Protein AF-A0A1W9WFQ6-F1 (afdb_monomer)

Nearest PDB structures (foldseek):
  8phn-assembly1_A  TM=7.854E-01  e=5.069E-02  Thermochaetoides thermophila
  3t6k-assembly2_B  TM=8.576E-01  e=1.932E-01  Chloroflexus aurantiacus J-10-fl
  3m6m-assembly1_F  TM=9.317E-01  e=4.928E-01  Xanthomonas campestris pv. campestris
  6ww6-assembly1_A  TM=4.426E-01  e=5.069E-02  Enterococcus faecalis
  8vc9-assembly1_B  TM=4.067E-01  e=3.430E+00  Leptospira interrogans serovar Copenhageni

pLDDT: mean 74.43, std 17.85, range [33.81, 94.25]

Mean predicted aligned error: 15.51 Å

Solvent-accessible surface area (backbone atoms only — not comparable to full-atom values): 7949 Å² total; per-residue (Å²): 137,91,85,75,88,39,73,41,77,40,84,60,86,56,72,74,49,61,58,48,37,54,75,69,71,34,78,45,79,44,55,57,80,76,51,64,71,60,52,52,52,50,48,30,70,75,68,70,56,82,87,84,77,82,59,72,74,62,55,63,65,58,54,77,74,56,75,72,88,69,79,65,42,80,73,60,68,72,60,50,52,52,45,50,52,30,54,75,72,64,36,60,70,57,38,53,52,54,34,50,52,42,37,74,72,38,73,62,26,33,58,51,41,58,76,54,77,74,79,69,82,73,66,82,79,114

Sequence (126 aa):
MKDVVIFAVSASVFDMDQEKSRVAGCDAFLPKPIELKQLLYLLETHLKLDWIYEDKESIEKLDDEVPSPTEIVPPPQEELEVLFELATLGRMRQVREKASELEEMDEKYIPFATKRRFENWQEALR

Structure (mmCIF, N/CA/C/O backbone):
data_AF-A0A1W9WFQ6-F1
#
_entry.id   AF-A0A1W9WFQ6-F1
#
loop_
_atom_site.group_PDB
_atom_site.id
_atom_site.type_symbol
_atom_site.label_atom_id
_atom_site.label_alt_id
_atom_site.label_comp_id
_atom_site.label_asym_id
_atom_site.label_entity_id
_atom_site.label_seq_id
_atom_site.pdbx_PDB_ins_code
_atom_site.Cartn_x
_atom_site.Cartn_y
_atom_site.Cartn_z
_atom_site.occupancy
_atom_site.B_iso_or_equiv
_atom_site.auth_seq_id
_atom_site.auth_comp_id
_atom_site.auth_asym_id
_atom_site.auth_atom_id
_atom_site.pdbx_PDB_model_num
ATOM 1 N N . MET A 1 1 ? 17.935 -16.118 -16.222 1.00 54.16 1 MET A N 1
ATOM 2 C CA . MET A 1 1 ? 17.014 -14.972 -16.083 1.00 54.16 1 MET A CA 1
ATOM 3 C C . MET A 1 1 ? 16.643 -14.468 -17.474 1.00 54.16 1 MET A C 1
ATOM 5 O O . MET A 1 1 ? 17.195 -13.468 -17.893 1.00 54.16 1 MET A O 1
ATOM 9 N N . LYS A 1 2 ? 15.821 -15.191 -18.247 1.00 59.56 2 LYS A N 1
ATOM 10 C CA . LYS A 1 2 ? 15.402 -14.730 -19.589 1.00 59.56 2 LYS A CA 1
ATOM 11 C C . LYS A 1 2 ? 13.941 -14.266 -19.655 1.00 59.56 2 LYS A C 1
ATOM 13 O O . LYS A 1 2 ? 13.561 -13.714 -20.673 1.00 59.56 2 LYS A O 1
ATOM 18 N N . ASP A 1 3 ? 13.189 -14.399 -18.559 1.00 75.38 3 ASP A N 1
ATOM 19 C CA . ASP A 1 3 ? 11.733 -14.182 -18.549 1.00 75.38 3 ASP A CA 1
ATOM 20 C C . ASP A 1 3 ? 11.246 -13.327 -17.360 1.00 75.38 3 ASP A C 1
ATOM 22 O O . ASP A 1 3 ? 10.064 -13.334 -17.032 1.00 75.38 3 ASP A O 1
ATOM 26 N N . VAL A 1 4 ? 12.149 -12.622 -16.665 1.00 84.38 4 VAL A N 1
ATOM 27 C CA . VAL A 1 4 ? 11.784 -11.728 -15.551 1.00 84.38 4 VAL A CA 1
ATOM 28 C C . VAL A 1 4 ? 11.979 -10.294 -16.007 1.00 84.38 4 VAL A C 1
ATOM 30 O O . VAL A 1 4 ? 13.104 -9.914 -16.313 1.00 84.38 4 VAL A O 1
ATOM 33 N N . VAL A 1 5 ? 10.891 -9.525 -16.016 1.00 87.62 5 VAL A N 1
ATOM 34 C CA . VAL A 1 5 ? 10.908 -8.090 -16.307 1.00 87.62 5 VAL A CA 1
ATOM 35 C C . VAL A 1 5 ? 11.459 -7.331 -15.097 1.00 87.62 5 VAL A C 1
ATOM 37 O O . VAL A 1 5 ? 10.971 -7.506 -13.978 1.00 87.62 5 VAL A O 1
ATOM 40 N N . ILE A 1 6 ? 12.468 -6.487 -15.306 1.00 86.75 6 ILE A N 1
ATOM 41 C CA . ILE A 1 6 ? 13.161 -5.727 -14.261 1.00 86.75 6 ILE A CA 1
ATOM 42 C C . ILE A 1 6 ? 12.979 -4.226 -14.501 1.00 86.75 6 ILE A C 1
ATOM 44 O O . ILE A 1 6 ? 13.445 -3.680 -15.501 1.00 86.75 6 ILE A O 1
ATOM 48 N N . PHE A 1 7 ? 12.360 -3.535 -13.540 1.00 87.88 7 PHE A N 1
ATOM 49 C CA . PHE A 1 7 ? 12.231 -2.074 -13.540 1.00 87.88 7 PHE A CA 1
ATOM 50 C C . PHE A 1 7 ? 13.177 -1.441 -12.516 1.00 87.88 7 PHE A C 1
ATOM 52 O O . PHE A 1 7 ? 13.111 -1.736 -11.322 1.00 87.88 7 PHE A O 1
ATOM 59 N N . ALA A 1 8 ? 14.053 -0.549 -12.974 1.00 86.00 8 ALA A N 1
ATOM 60 C CA . ALA A 1 8 ? 14.946 0.220 -12.114 1.00 86.00 8 ALA A CA 1
ATOM 61 C C . ALA A 1 8 ? 14.231 1.453 -11.539 1.00 86.00 8 ALA A C 1
ATOM 63 O O . ALA A 1 8 ? 13.497 2.126 -12.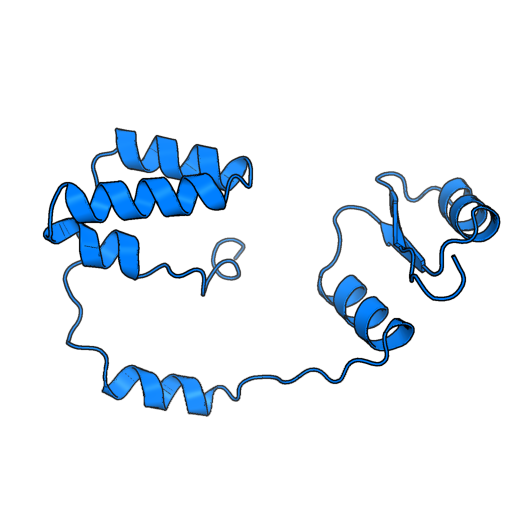257 1.00 86.00 8 ALA A O 1
ATOM 64 N N . VAL A 1 9 ? 14.469 1.785 -10.264 1.00 83.62 9 VAL A N 1
ATOM 65 C CA . VAL A 1 9 ? 13.838 2.941 -9.600 1.00 83.62 9 VAL A CA 1
ATOM 66 C C . VAL A 1 9 ? 14.888 3.833 -8.924 1.00 83.62 9 VAL A C 1
ATOM 68 O O . VAL A 1 9 ? 15.545 3.380 -7.986 1.00 83.62 9 VAL A O 1
ATOM 71 N N . SER A 1 10 ? 15.027 5.105 -9.333 1.00 76.81 10 SER A N 1
ATOM 72 C CA . SER A 1 10 ? 16.014 6.055 -8.756 1.00 76.81 10 SER A CA 1
ATOM 73 C C . SER A 1 10 ? 15.388 7.357 -8.244 1.00 76.81 10 SER A C 1
ATOM 75 O O . SER A 1 10 ? 14.384 7.834 -8.761 1.00 76.81 10 SER A O 1
ATOM 77 N N . ALA A 1 11 ? 16.002 7.937 -7.206 1.00 69.00 11 ALA A N 1
ATOM 78 C CA . ALA A 1 11 ? 15.647 9.247 -6.645 1.00 69.00 11 ALA A CA 1
ATOM 79 C C . ALA A 1 11 ? 16.327 10.430 -7.358 1.00 69.00 11 ALA A C 1
ATOM 81 O O . ALA A 1 11 ? 15.971 11.576 -7.100 1.00 69.00 11 ALA A O 1
ATOM 82 N N . SER A 1 12 ? 17.311 10.164 -8.220 1.00 63.72 12 SER A N 1
ATOM 83 C CA . SER A 1 12 ? 18.028 11.181 -8.986 1.00 63.72 12 SER A CA 1
ATOM 84 C C . SER A 1 12 ? 17.736 10.973 -10.466 1.00 63.72 12 SER A C 1
ATOM 86 O O . SER A 1 12 ? 17.988 9.902 -11.007 1.00 63.72 12 SER A O 1
ATOM 88 N N . VAL A 1 13 ? 17.180 11.992 -11.119 1.00 54.91 13 VAL A N 1
ATOM 89 C CA . VAL A 1 13 ? 16.816 11.961 -12.548 1.00 54.91 13 VAL A CA 1
ATOM 90 C C . VAL A 1 13 ? 17.997 12.358 -13.443 1.00 54.91 13 VAL A C 1
ATOM 92 O O . VAL A 1 13 ? 17.812 12.633 -14.621 1.00 54.91 13 VAL A O 1
ATOM 95 N N . PHE A 1 14 ? 19.218 12.441 -12.901 1.00 57.91 14 PHE A N 1
ATOM 96 C CA . PHE A 1 14 ? 20.382 12.748 -13.726 1.00 57.91 14 PHE A CA 1
ATOM 97 C C . PHE A 1 14 ? 20.583 11.624 -14.747 1.00 57.91 14 PHE A C 1
ATOM 99 O O . PHE A 1 14 ? 20.698 10.460 -14.364 1.00 57.91 14 PHE A O 1
ATOM 106 N N . ASP A 1 15 ? 20.674 11.996 -16.027 1.00 52.81 15 ASP A N 1
ATOM 107 C CA . ASP A 1 15 ? 20.781 11.138 -17.225 1.00 52.81 15 ASP A CA 1
ATOM 108 C C . ASP A 1 15 ? 21.806 9.987 -17.118 1.00 52.81 15 ASP A C 1
ATOM 110 O O . ASP A 1 15 ? 21.752 8.995 -17.847 1.00 52.81 15 ASP A O 1
ATOM 114 N N . MET A 1 16 ? 22.724 10.081 -16.155 1.00 49.94 16 MET A N 1
ATOM 115 C CA . MET A 1 16 ? 23.670 9.039 -15.769 1.00 49.94 16 MET A CA 1
ATOM 116 C C . MET A 1 16 ? 23.022 7.748 -15.230 1.00 49.94 16 MET A C 1
ATOM 118 O O . MET A 1 16 ? 23.670 6.704 -15.299 1.00 49.94 16 MET A O 1
ATOM 122 N N . ASP A 1 17 ? 21.791 7.785 -14.708 1.00 55.72 17 ASP A N 1
ATOM 123 C CA . ASP A 1 17 ? 21.108 6.611 -14.135 1.00 55.72 17 ASP A CA 1
ATOM 124 C C . ASP A 1 17 ? 20.269 5.839 -15.168 1.00 55.72 17 ASP A C 1
ATOM 126 O O . ASP A 1 17 ? 20.189 4.608 -15.105 1.00 55.72 17 ASP A O 1
ATOM 130 N N . GLN A 1 18 ? 19.707 6.523 -16.171 1.00 56.00 18 GLN A N 1
ATOM 131 C CA . GLN A 1 18 ? 18.921 5.875 -17.225 1.00 56.00 18 GLN A CA 1
ATOM 132 C C . GLN A 1 18 ? 19.815 4.997 -18.115 1.00 56.00 18 GLN A C 1
ATOM 134 O O . GLN A 1 18 ? 19.499 3.824 -18.338 1.00 56.00 18 GLN A O 1
ATOM 139 N N . GLU A 1 19 ? 20.977 5.518 -18.528 1.00 56.28 19 GLU A N 1
ATOM 140 C CA . GLU A 1 19 ? 21.957 4.770 -19.327 1.00 56.28 19 GLU A CA 1
ATOM 141 C C . GLU A 1 19 ? 22.541 3.586 -18.537 1.00 56.28 19 GLU A C 1
ATOM 143 O O . GLU A 1 19 ? 22.688 2.490 -19.075 1.00 56.28 19 GLU A O 1
ATOM 148 N N . LYS A 1 20 ? 22.781 3.750 -17.226 1.00 56.09 20 LYS A N 1
ATOM 149 C CA . LYS A 1 20 ? 23.231 2.654 -16.351 1.00 56.09 20 LYS A CA 1
ATOM 150 C C . LYS A 1 20 ? 22.176 1.565 -16.167 1.00 56.09 20 LYS A C 1
ATOM 152 O O . LYS A 1 20 ? 22.554 0.399 -16.122 1.00 56.09 20 LYS A O 1
ATOM 157 N N . SER A 1 21 ? 20.884 1.901 -16.094 1.00 55.56 21 SER A N 1
ATOM 158 C CA . SER A 1 21 ? 19.816 0.888 -15.999 1.00 55.56 21 SER A CA 1
ATOM 159 C C . SER A 1 21 ? 19.724 0.034 -17.269 1.00 55.56 21 SER A C 1
ATOM 161 O O . SER A 1 21 ? 19.593 -1.188 -17.186 1.00 55.56 21 SER A O 1
ATOM 163 N N . ARG A 1 22 ? 19.918 0.657 -18.441 1.00 57.16 22 ARG A N 1
ATOM 164 C CA . ARG A 1 22 ? 19.960 -0.032 -19.736 1.00 57.16 22 ARG A CA 1
ATOM 165 C C . ARG A 1 22 ? 21.194 -0.928 -19.860 1.00 57.16 22 ARG A C 1
ATOM 167 O O . ARG A 1 22 ? 21.088 -2.062 -20.316 1.00 57.16 22 ARG A O 1
ATOM 174 N N . VAL A 1 23 ? 22.353 -0.453 -19.393 1.00 56.09 23 VAL A N 1
ATOM 175 C CA . VAL A 1 23 ? 23.605 -1.234 -19.341 1.00 56.09 23 VAL A CA 1
ATOM 176 C C . VAL A 1 23 ? 23.532 -2.381 -18.318 1.00 56.09 23 VAL A C 1
ATOM 178 O O . VAL A 1 23 ? 24.162 -3.416 -18.517 1.00 56.09 23 VAL A O 1
ATOM 181 N N . ALA A 1 24 ? 22.733 -2.243 -17.256 1.00 61.56 24 ALA A N 1
ATOM 182 C CA . ALA A 1 24 ? 22.523 -3.271 -16.234 1.00 61.56 24 ALA A CA 1
ATOM 183 C C . ALA A 1 24 ? 21.508 -4.363 -16.631 1.00 61.56 24 ALA A C 1
ATOM 185 O O . ALA A 1 24 ? 21.260 -5.271 -15.839 1.00 61.56 24 ALA A O 1
ATOM 186 N N . GLY A 1 25 ? 20.925 -4.292 -17.835 1.00 70.81 25 GLY A N 1
ATOM 187 C CA . GLY A 1 25 ? 19.954 -5.276 -18.319 1.00 70.81 25 GLY A CA 1
ATOM 188 C C . GLY A 1 25 ? 18.549 -5.114 -17.735 1.00 70.81 25 GLY A C 1
ATOM 189 O O . GLY A 1 25 ? 17.816 -6.095 -17.674 1.00 70.81 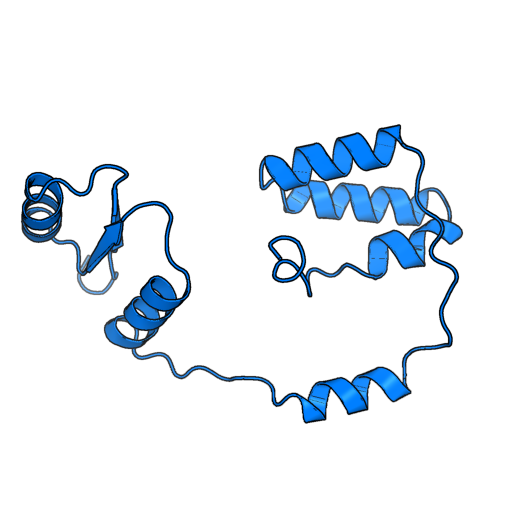25 GLY A O 1
ATOM 190 N N . CYS A 1 26 ? 18.184 -3.908 -17.281 1.00 79.25 26 CYS A N 1
ATOM 191 C CA . CYS A 1 26 ? 16.808 -3.596 -16.889 1.00 79.25 26 CYS A CA 1
ATOM 192 C C . CYS A 1 26 ? 15.949 -3.292 -18.125 1.00 79.25 26 CYS A C 1
ATOM 194 O O . CYS A 1 26 ? 16.430 -2.700 -19.093 1.00 79.25 26 CYS A O 1
ATOM 196 N N . ASP A 1 27 ? 14.668 -3.641 -18.059 1.00 84.06 27 ASP A N 1
ATOM 197 C CA . ASP A 1 27 ? 13.704 -3.448 -19.145 1.00 84.06 27 ASP A CA 1
ATOM 198 C C . ASP A 1 27 ? 13.113 -2.033 -19.167 1.00 84.06 27 ASP A C 1
ATOM 200 O O . ASP A 1 27 ? 12.762 -1.529 -20.233 1.00 84.06 27 ASP A O 1
ATOM 204 N N . ALA A 1 28 ? 13.014 -1.379 -18.003 1.00 83.88 28 ALA A N 1
ATOM 205 C CA . ALA A 1 28 ? 12.545 0.001 -17.890 1.00 83.88 28 ALA A CA 1
ATOM 206 C C . ALA A 1 28 ? 13.085 0.717 -16.640 1.00 83.88 28 ALA A C 1
ATOM 208 O O . ALA A 1 28 ? 13.657 0.103 -15.735 1.00 83.88 28 ALA A O 1
ATOM 209 N N . PHE A 1 29 ? 12.870 2.032 -16.585 1.00 85.50 29 PHE A N 1
ATOM 210 C CA . PHE A 1 29 ? 13.258 2.909 -15.483 1.00 85.50 29 PHE A CA 1
ATOM 211 C C . PHE A 1 29 ? 12.064 3.752 -15.015 1.00 85.50 29 PHE A C 1
ATOM 213 O O . PHE A 1 29 ? 11.295 4.247 -15.838 1.00 85.50 29 PHE A O 1
ATOM 220 N N . LEU A 1 30 ? 11.948 3.953 -13.702 1.00 84.81 30 LEU A N 1
ATOM 221 C CA . LEU A 1 30 ? 10.941 4.790 -13.053 1.00 84.81 30 LEU A CA 1
ATOM 222 C C . LEU A 1 30 ? 11.614 5.783 -12.086 1.00 84.81 30 LEU A C 1
ATOM 224 O O . LEU A 1 30 ? 12.331 5.363 -11.172 1.00 84.81 30 LEU A O 1
ATOM 228 N N . PRO A 1 31 ? 11.393 7.099 -12.229 1.00 83.06 31 PRO A N 1
ATOM 229 C CA . PRO A 1 31 ? 11.853 8.062 -11.238 1.00 83.06 31 PRO A CA 1
ATOM 230 C C . PRO A 1 31 ? 11.034 7.943 -9.944 1.00 83.06 31 PRO A C 1
ATOM 232 O O . PRO A 1 31 ? 9.878 7.517 -9.948 1.00 83.06 31 PRO A O 1
ATOM 235 N N . LYS A 1 32 ? 11.627 8.341 -8.815 1.00 80.94 32 LYS A N 1
ATOM 236 C CA . LYS A 1 32 ? 10.887 8.592 -7.572 1.00 80.94 32 LYS A CA 1
ATOM 237 C C . LYS A 1 32 ? 10.405 10.054 -7.537 1.00 80.94 32 LYS A C 1
ATOM 239 O O . LYS A 1 32 ? 11.175 10.931 -7.924 1.00 80.94 32 LYS A O 1
ATOM 244 N N . PRO A 1 33 ? 9.208 10.337 -6.990 1.00 86.44 33 PRO A N 1
ATOM 245 C CA . PRO A 1 33 ? 8.205 9.370 -6.536 1.00 86.44 33 PRO A CA 1
ATOM 246 C C . PRO A 1 33 ? 7.593 8.602 -7.717 1.00 86.44 33 PRO A C 1
ATOM 248 O O . PRO A 1 33 ? 7.440 9.155 -8.800 1.00 86.44 33 PRO A O 1
ATOM 251 N N . ILE A 1 34 ? 7.262 7.324 -7.502 1.00 84.69 34 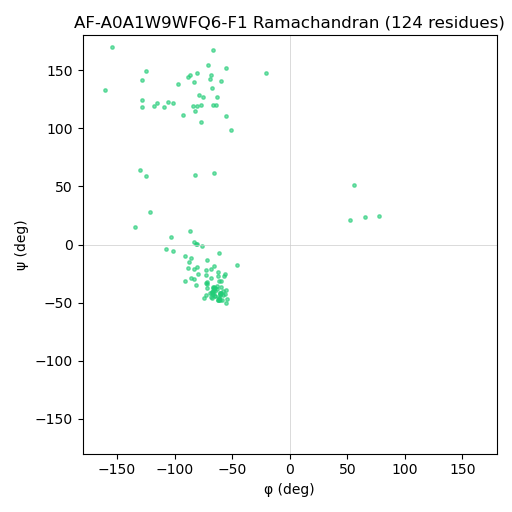ILE A N 1
ATOM 252 C CA . ILE A 1 34 ? 6.705 6.477 -8.564 1.00 84.69 34 ILE A CA 1
ATOM 253 C C . ILE A 1 34 ? 5.320 7.004 -8.934 1.00 84.69 34 ILE A C 1
ATOM 255 O O . ILE A 1 34 ? 4.411 7.013 -8.102 1.00 84.69 34 ILE A O 1
ATOM 259 N N . GLU A 1 35 ? 5.145 7.398 -10.192 1.00 88.94 35 GLU A N 1
ATOM 260 C CA . GLU A 1 35 ? 3.836 7.759 -10.719 1.00 88.94 35 GLU A CA 1
ATOM 261 C C . GLU A 1 35 ? 3.055 6.490 -11.088 1.00 88.94 35 GLU A C 1
ATOM 263 O O . GLU A 1 35 ? 3.465 5.712 -11.953 1.00 88.94 35 GLU A O 1
ATOM 268 N N . LEU A 1 36 ? 1.903 6.278 -10.443 1.00 87.62 36 LEU A N 1
ATOM 269 C CA . LEU A 1 36 ? 1.109 5.056 -10.607 1.00 87.62 36 LEU A CA 1
ATOM 270 C C . LEU A 1 36 ? 0.726 4.796 -12.070 1.00 87.62 36 LEU A C 1
ATOM 272 O O . LEU A 1 36 ? 0.841 3.669 -12.539 1.00 87.62 36 LEU A O 1
ATOM 276 N N . LYS A 1 37 ? 0.318 5.835 -12.808 1.00 89.50 37 LYS A N 1
ATOM 277 C CA . LYS A 1 37 ? -0.049 5.710 -14.228 1.00 89.50 37 LYS A CA 1
ATOM 278 C C . LYS A 1 37 ? 1.113 5.192 -15.072 1.00 89.50 37 LYS A C 1
ATOM 280 O O . LYS A 1 37 ? 0.918 4.323 -15.916 1.00 89.50 37 LYS A O 1
ATOM 285 N N . GLN A 1 38 ? 2.317 5.698 -14.810 1.00 88.62 38 GLN A N 1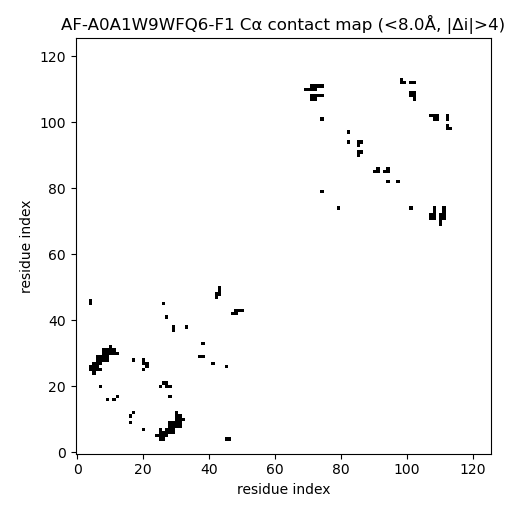
ATOM 286 C CA . GLN A 1 38 ? 3.527 5.281 -15.509 1.00 88.62 38 GLN A CA 1
ATOM 287 C C . GLN A 1 38 ? 3.878 3.824 -15.187 1.00 88.62 38 GLN A C 1
ATOM 289 O O . GLN A 1 38 ? 4.199 3.056 -16.090 1.00 88.62 38 GLN A O 1
ATOM 294 N N . LEU A 1 39 ? 3.767 3.421 -13.917 1.00 91.25 39 LEU A N 1
ATOM 295 C CA . LEU A 1 39 ? 3.993 2.036 -13.505 1.00 91.25 39 LEU A CA 1
ATOM 296 C C . LEU A 1 39 ? 2.993 1.073 -14.161 1.00 91.25 39 LEU A C 1
ATOM 298 O O . LEU A 1 39 ? 3.410 0.051 -14.700 1.00 91.25 39 LEU A O 1
ATOM 302 N N . LEU A 1 40 ? 1.695 1.395 -14.138 1.00 92.25 40 LEU A N 1
ATOM 303 C CA . LEU A 1 40 ? 0.655 0.560 -14.749 1.00 92.25 40 LEU A CA 1
ATOM 304 C C . LEU A 1 40 ? 0.892 0.398 -16.255 1.00 92.25 40 LEU A C 1
ATOM 306 O O . LEU A 1 40 ? 0.855 -0.720 -16.757 1.00 92.25 40 LEU A O 1
ATOM 310 N N . TYR A 1 41 ? 1.241 1.480 -16.951 1.00 90.69 41 TYR A N 1
ATOM 311 C CA . TYR A 1 41 ? 1.581 1.425 -18.373 1.00 90.69 41 TYR A CA 1
ATOM 312 C C . TYR A 1 41 ? 2.788 0.514 -18.666 1.00 90.69 41 TYR A C 1
ATOM 314 O O . TYR A 1 41 ? 2.770 -0.269 -19.619 1.00 90.69 41 TYR A O 1
ATOM 322 N N . LEU A 1 42 ? 3.842 0.574 -17.843 1.00 91.44 42 LEU A N 1
ATOM 323 C CA . LEU A 1 42 ? 5.003 -0.308 -18.004 1.00 91.44 42 LEU A CA 1
ATOM 324 C C . LEU A 1 42 ? 4.649 -1.773 -17.728 1.00 91.44 42 LEU A C 1
ATOM 326 O O . LEU A 1 42 ? 5.092 -2.656 -18.461 1.00 91.44 42 LEU A O 1
ATOM 330 N N . LEU A 1 43 ? 3.835 -2.046 -16.707 1.00 92.62 43 LEU A N 1
ATOM 331 C CA . LEU A 1 43 ? 3.363 -3.401 -16.415 1.00 92.62 43 LEU A CA 1
ATOM 332 C C . LEU A 1 43 ? 2.546 -3.963 -17.581 1.00 92.62 43 LEU A C 1
ATOM 334 O O . LEU A 1 43 ? 2.829 -5.066 -18.038 1.00 92.62 43 LEU A O 1
ATOM 338 N N . GLU A 1 44 ? 1.598 -3.188 -18.104 1.00 93.31 44 GLU A N 1
ATOM 339 C CA . GLU A 1 44 ? 0.797 -3.548 -19.276 1.00 93.31 44 GLU A CA 1
ATOM 340 C C . GLU A 1 44 ? 1.684 -3.893 -20.474 1.00 93.31 44 GLU A C 1
ATOM 342 O O . GLU A 1 44 ? 1.569 -4.970 -21.055 1.00 93.31 44 GLU A O 1
ATOM 347 N N . THR A 1 45 ? 2.641 -3.017 -20.785 1.00 90.50 45 THR A N 1
ATOM 348 C CA . THR A 1 45 ? 3.500 -3.148 -21.966 1.00 90.50 45 THR A CA 1
ATOM 349 C C . THR A 1 45 ? 4.438 -4.352 -21.871 1.00 90.50 45 THR A C 1
ATOM 351 O O . THR A 1 45 ? 4.582 -5.110 -22.832 1.00 90.50 45 THR A O 1
ATOM 354 N N . HIS A 1 46 ? 5.098 -4.540 -20.725 1.00 90.25 46 HIS A N 1
ATOM 355 C CA . HIS A 1 46 ? 6.139 -5.560 -20.588 1.00 90.25 46 HIS A CA 1
ATOM 356 C C . HIS A 1 46 ? 5.593 -6.943 -20.216 1.00 90.25 46 HIS A C 1
ATOM 358 O O . HIS A 1 46 ? 6.197 -7.948 -20.588 1.00 90.25 46 HIS A O 1
ATOM 364 N N . LEU A 1 47 ? 4.458 -7.012 -19.513 1.00 90.19 47 LEU A N 1
ATOM 365 C CA . LEU A 1 47 ? 3.828 -8.275 -19.113 1.00 90.19 47 LEU A CA 1
ATOM 366 C C . LEU A 1 47 ? 2.633 -8.659 -19.998 1.00 90.19 47 LEU A C 1
ATOM 368 O O . LEU A 1 47 ? 2.134 -9.773 -19.859 1.00 90.19 47 LEU A O 1
ATOM 372 N N . LYS A 1 48 ? 2.218 -7.784 -20.928 1.00 89.88 48 LYS A N 1
ATOM 373 C CA . LYS A 1 48 ? 1.067 -7.983 -21.828 1.00 89.88 48 LYS A CA 1
ATOM 374 C C . LYS A 1 48 ? -0.214 -8.275 -21.044 1.00 89.88 48 LYS A C 1
ATOM 376 O O . LYS A 1 48 ? -0.875 -9.285 -21.272 1.00 89.88 48 LYS A O 1
ATOM 381 N N . LEU A 1 49 ? -0.493 -7.419 -20.064 1.00 90.88 49 LEU A N 1
ATOM 382 C CA . LEU A 1 49 ? -1.672 -7.527 -19.208 1.00 90.88 49 LEU A CA 1
ATOM 383 C C . LEU A 1 49 ? -2.860 -6.820 -19.855 1.00 90.88 49 LEU A C 1
ATOM 385 O O . LEU A 1 49 ? -2.684 -5.766 -20.453 1.00 90.88 49 LEU A O 1
ATOM 389 N N . ASP A 1 50 ? -4.059 -7.355 -19.644 1.00 90.00 50 ASP A N 1
ATOM 390 C CA . ASP A 1 50 ? -5.311 -6.658 -19.927 1.00 90.00 50 ASP A CA 1
ATOM 391 C C . ASP A 1 50 ? -5.885 -6.130 -18.608 1.00 90.00 50 ASP A C 1
ATOM 393 O O . ASP A 1 50 ? -6.119 -6.893 -17.664 1.00 90.00 50 ASP A O 1
ATOM 397 N N . TRP A 1 51 ? -6.100 -4.817 -18.518 1.00 89.62 51 TRP A N 1
ATOM 398 C CA . TRP A 1 51 ? -6.708 -4.215 -17.336 1.00 89.62 51 TRP A CA 1
ATOM 399 C C . TRP A 1 51 ? -8.218 -4.447 -17.330 1.00 89.62 51 TRP A C 1
ATOM 401 O O . TRP A 1 51 ? -8.936 -3.992 -18.218 1.00 89.62 51 TRP A O 1
ATOM 411 N N . ILE A 1 52 ? -8.705 -5.119 -16.289 1.00 87.25 52 ILE A N 1
ATOM 412 C CA . ILE A 1 52 ? -10.135 -5.234 -16.008 1.00 87.25 52 ILE A CA 1
ATOM 413 C C . ILE A 1 52 ? -10.491 -4.093 -15.061 1.00 87.25 52 ILE A C 1
ATOM 415 O O . ILE A 1 52 ? -10.046 -4.069 -13.913 1.00 87.25 52 ILE A O 1
ATOM 419 N N . TYR A 1 53 ? -11.262 -3.133 -15.561 1.00 80.94 53 TYR A N 1
ATOM 420 C CA . TYR A 1 53 ? -11.803 -2.043 -14.761 1.00 80.94 53 TYR A CA 1
ATOM 421 C C . TYR A 1 53 ? -13.227 -2.389 -14.347 1.00 80.94 53 TYR A C 1
ATOM 423 O O . TYR A 1 53 ? -14.000 -2.911 -15.147 1.00 80.94 53 TYR A O 1
ATOM 431 N N . GLU A 1 54 ? -13.563 -2.103 -13.097 1.00 80.06 54 GLU A N 1
ATOM 432 C CA . GLU A 1 54 ? -14.927 -2.244 -12.613 1.00 80.06 54 GLU A CA 1
ATOM 433 C C . GLU A 1 54 ? -15.755 -1.042 -13.075 1.00 80.06 54 GLU A C 1
ATOM 435 O O . GLU A 1 54 ? -15.346 0.115 -12.912 1.00 80.06 54 GLU A O 1
ATOM 440 N N . ASP A 1 55 ? -16.908 -1.311 -13.687 1.00 73.50 55 ASP A N 1
ATOM 441 C CA . ASP A 1 55 ? -17.837 -0.258 -14.070 1.00 73.50 55 ASP A CA 1
ATOM 442 C C . ASP A 1 55 ? -18.417 0.374 -12.806 1.00 73.50 55 ASP A C 1
ATOM 444 O O . ASP A 1 55 ? -18.848 -0.319 -11.881 1.00 73.50 55 ASP A O 1
ATOM 448 N N . LYS A 1 56 ? -18.473 1.707 -12.764 1.00 60.56 56 LYS A N 1
ATOM 449 C CA . LYS A 1 56 ? -19.031 2.441 -11.616 1.00 60.56 56 LYS A CA 1
ATOM 450 C C . LYS A 1 56 ? -20.481 2.051 -11.304 1.00 60.56 56 LYS A C 1
ATOM 452 O O . LYS A 1 56 ? -20.883 2.113 -10.151 1.00 60.56 56 LYS A O 1
ATOM 457 N N . GLU A 1 57 ? -21.234 1.594 -12.303 1.00 58.62 57 GLU A N 1
ATOM 458 C CA . GLU A 1 57 ? -22.614 1.113 -12.139 1.00 58.62 57 GLU A CA 1
ATOM 459 C C . GLU A 1 57 ? -22.710 -0.209 -11.352 1.00 58.62 57 GLU A C 1
ATOM 461 O O . GLU A 1 57 ? -23.760 -0.521 -10.792 1.00 58.62 57 GLU A O 1
ATOM 466 N N . SER A 1 58 ? -21.629 -0.996 -11.281 1.00 55.12 58 SER A N 1
ATOM 467 C CA . SER A 1 58 ? -21.561 -2.214 -10.453 1.00 55.12 58 SER A CA 1
ATOM 468 C C . SER A 1 58 ? -21.489 -1.882 -8.963 1.00 55.12 58 SER A C 1
ATOM 470 O O . SER A 1 58 ? -22.020 -2.631 -8.148 1.00 55.12 58 SER A O 1
ATOM 472 N N . ILE A 1 59 ? -20.864 -0.749 -8.622 1.00 53.44 59 ILE A N 1
ATOM 473 C CA . ILE A 1 59 ? -20.690 -0.288 -7.240 1.00 53.44 59 ILE A CA 1
ATOM 474 C C . ILE A 1 59 ? -22.043 0.138 -6.659 1.00 53.44 59 ILE A C 1
ATOM 476 O O . ILE A 1 59 ? -22.388 -0.259 -5.552 1.00 53.44 59 ILE A O 1
ATOM 480 N N . GLU A 1 60 ? -22.866 0.845 -7.442 1.00 52.56 60 GLU A N 1
ATOM 481 C CA . GLU A 1 60 ? -24.197 1.289 -6.995 1.00 52.56 60 GLU A CA 1
ATOM 482 C C . GLU A 1 60 ? -25.142 0.117 -6.674 1.00 52.56 60 GLU A C 1
ATOM 484 O O . GLU A 1 60 ? -26.011 0.243 -5.820 1.00 52.56 60 GLU A O 1
ATOM 489 N N . LYS A 1 61 ? -24.955 -1.052 -7.304 1.00 49.91 61 LYS A N 1
ATOM 490 C CA . LYS A 1 61 ? -25.770 -2.250 -7.029 1.00 49.91 61 LYS A CA 1
ATOM 491 C C . LYS A 1 61 ? -25.338 -3.023 -5.783 1.00 49.91 61 LYS A C 1
ATOM 493 O O . LYS A 1 61 ? -26.124 -3.822 -5.282 1.00 49.91 61 LYS A O 1
ATOM 498 N N . LEU A 1 62 ? -24.110 -2.820 -5.304 1.00 51.59 62 LEU A N 1
ATOM 499 C CA . LEU A 1 62 ? -23.629 -3.390 -4.040 1.00 51.59 62 LEU A CA 1
ATOM 500 C C . LEU A 1 62 ? -24.057 -2.537 -2.834 1.00 51.59 62 LEU A C 1
ATOM 502 O O . LEU A 1 62 ? -24.140 -3.061 -1.725 1.00 51.59 62 LEU A O 1
ATOM 506 N N . ASP A 1 63 ? -24.390 -1.259 -3.050 1.00 46.19 63 ASP A N 1
ATOM 507 C CA . ASP A 1 63 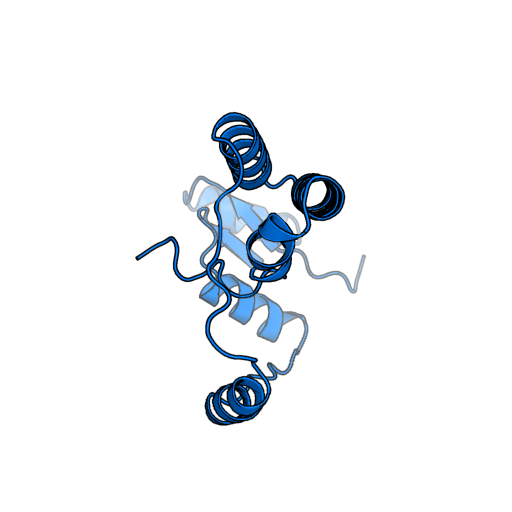? -24.871 -0.348 -2.002 1.00 46.19 63 ASP A CA 1
ATOM 508 C C . ASP A 1 63 ? -26.314 -0.640 -1.543 1.00 46.19 63 ASP A C 1
ATOM 510 O O . ASP A 1 63 ? -26.673 -0.312 -0.412 1.00 46.19 63 ASP A O 1
ATOM 514 N N . ASP A 1 64 ? -27.134 -1.314 -2.359 1.00 44.19 64 ASP A N 1
ATOM 515 C CA . ASP A 1 64 ? -28.517 -1.674 -1.994 1.00 44.19 64 ASP A CA 1
ATOM 516 C C . ASP A 1 64 ? -28.605 -2.799 -0.934 1.00 44.19 64 ASP A C 1
ATOM 518 O O . ASP A 1 64 ? -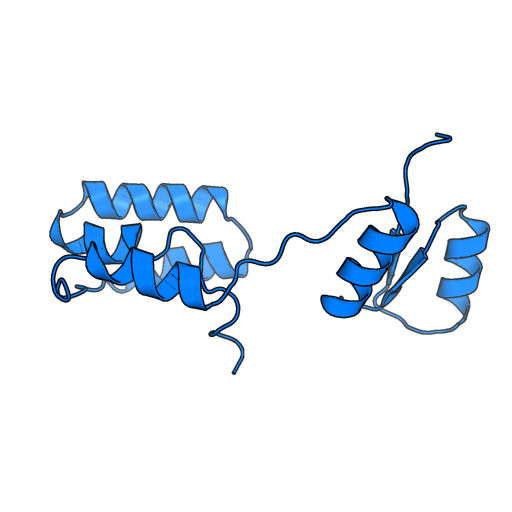29.662 -3.003 -0.331 1.00 44.19 64 ASP A O 1
ATOM 522 N N . GLU A 1 65 ? -27.503 -3.511 -0.657 1.00 44.78 65 GLU A N 1
ATOM 523 C CA . GLU A 1 65 ? -27.396 -4.505 0.427 1.00 44.78 65 GLU A CA 1
ATOM 524 C C . GLU A 1 65 ? -26.630 -3.993 1.660 1.00 44.78 65 GLU A C 1
ATOM 526 O O . GLU A 1 65 ? -26.395 -4.753 2.604 1.00 44.78 65 GLU A O 1
ATOM 531 N N . VAL A 1 66 ? -26.265 -2.708 1.709 1.00 48.44 66 VAL A N 1
ATOM 532 C CA . VAL A 1 66 ? -25.646 -2.123 2.903 1.00 48.44 66 VAL A CA 1
ATOM 533 C C . VAL A 1 66 ? -26.761 -1.743 3.887 1.00 48.44 66 VAL A C 1
ATOM 535 O O . VAL A 1 66 ? -27.568 -0.855 3.594 1.00 48.44 66 VAL A O 1
ATOM 538 N N . PRO A 1 67 ? -26.852 -2.378 5.075 1.00 44.94 67 PRO A N 1
ATOM 539 C CA . PRO A 1 67 ? -27.784 -1.917 6.090 1.00 44.94 67 PRO A CA 1
ATOM 540 C C . PRO A 1 67 ? -27.437 -0.468 6.453 1.00 44.94 67 PRO A C 1
ATOM 542 O O . PRO A 1 67 ? -26.263 -0.113 6.514 1.00 44.94 67 PRO A O 1
ATOM 545 N N . SER A 1 68 ? -28.479 0.345 6.665 1.00 49.22 68 SER A N 1
ATOM 546 C CA . SER A 1 68 ? -28.487 1.747 7.131 1.00 49.22 68 SER A CA 1
ATOM 547 C C . SER A 1 68 ? -27.223 2.200 7.875 1.00 49.22 68 SER A C 1
ATOM 549 O O . SER A 1 68 ? -26.711 1.404 8.656 1.00 49.22 68 SER A O 1
ATOM 551 N N . PRO A 1 69 ? -26.796 3.478 7.777 1.00 51.12 69 PRO A N 1
ATOM 552 C CA . PRO A 1 69 ? -25.523 3.951 8.322 1.00 51.12 69 PRO A CA 1
ATOM 553 C C . PRO A 1 69 ? -25.360 3.556 9.791 1.00 51.12 69 PRO A C 1
ATOM 555 O O . PRO A 1 69 ? -25.894 4.206 10.687 1.00 51.12 69 PRO A O 1
ATOM 558 N N . THR A 1 70 ? -24.625 2.471 10.031 1.00 58.78 70 THR A N 1
ATOM 559 C CA . THR A 1 70 ? -24.227 2.057 11.368 1.00 58.78 70 THR A CA 1
ATOM 560 C C . THR A 1 70 ? -23.331 3.166 11.884 1.00 58.78 70 THR A C 1
ATOM 562 O O . THR A 1 70 ? -22.337 3.511 11.242 1.00 58.78 70 THR A O 1
ATOM 565 N N . GLU A 1 71 ? -23.724 3.792 12.986 1.00 68.25 71 GLU A N 1
ATOM 566 C CA . GLU A 1 71 ? -22.987 4.893 13.593 1.00 68.25 71 GLU A CA 1
ATOM 567 C C . GLU A 1 71 ? -21.550 4.423 13.875 1.00 68.25 71 GLU A C 1
ATOM 569 O O . GLU A 1 71 ? -21.319 3.521 14.678 1.00 68.25 71 GLU A O 1
ATOM 574 N N . ILE A 1 72 ? -20.578 4.959 13.129 1.00 78.50 72 ILE A N 1
ATOM 575 C CA . ILE A 1 72 ? -19.180 4.538 13.254 1.00 78.50 72 ILE A CA 1
ATOM 576 C C . ILE A 1 72 ? -18.633 5.186 14.514 1.00 78.50 72 ILE A C 1
ATOM 578 O O . ILE A 1 72 ? -18.341 6.383 14.528 1.00 78.50 72 ILE A O 1
ATOM 582 N N . VAL A 1 73 ? -18.476 4.388 15.564 1.00 82.50 73 VAL A N 1
ATOM 583 C CA . VAL A 1 73 ? -17.848 4.836 16.802 1.00 82.50 73 VAL A CA 1
ATOM 584 C C . VAL A 1 73 ? -16.329 4.715 16.644 1.00 82.50 73 VAL A C 1
ATOM 586 O O . VAL A 1 73 ? -15.832 3.609 16.421 1.00 82.50 73 VAL A O 1
ATOM 589 N N . PRO A 1 74 ? -15.563 5.817 16.738 1.00 82.50 74 PRO A N 1
ATOM 590 C CA . PRO A 1 74 ? -14.112 5.740 16.659 1.00 82.50 74 PRO A CA 1
ATOM 591 C C . PRO A 1 74 ? -13.534 5.049 17.910 1.00 82.50 74 PRO A C 1
ATOM 593 O O . PRO A 1 74 ? -14.032 5.278 19.020 1.00 82.50 74 PRO A O 1
ATOM 596 N N . PRO A 1 75 ? -12.481 4.222 17.764 1.00 87.19 75 PRO A N 1
ATOM 597 C CA . PRO A 1 75 ? -11.747 3.673 18.899 1.00 87.19 75 PRO A CA 1
ATOM 598 C C . PRO A 1 75 ? -10.991 4.765 19.674 1.00 87.19 75 PRO A C 1
ATOM 600 O O . PRO A 1 75 ? -10.891 5.904 19.206 1.00 87.19 75 PRO A O 1
ATOM 603 N N . PRO A 1 76 ? -10.482 4.449 20.881 1.00 91.19 76 PRO A N 1
ATOM 604 C CA . PRO A 1 76 ? -9.712 5.391 21.687 1.00 91.19 76 PRO A CA 1
ATOM 605 C C . PRO A 1 76 ? -8.517 5.964 20.916 1.00 91.19 76 PRO A C 1
ATOM 607 O O . PRO A 1 76 ? -7.958 5.307 20.039 1.00 91.19 76 PRO A O 1
ATOM 610 N N . GLN A 1 77 ? -8.098 7.181 21.273 1.00 89.44 77 GLN A N 1
ATOM 611 C CA . GLN A 1 77 ? -7.024 7.892 20.572 1.00 89.44 77 GLN A CA 1
ATOM 612 C C . GLN A 1 77 ? -5.716 7.087 20.504 1.00 89.44 77 GLN A C 1
ATOM 614 O O . GLN A 1 77 ? -5.074 7.071 19.460 1.00 89.44 77 GLN A O 1
ATOM 619 N N . GLU A 1 78 ? -5.364 6.372 21.573 1.00 91.19 78 GLU A N 1
ATOM 620 C CA . GLU A 1 78 ? -4.164 5.526 21.628 1.00 91.19 78 GLU A CA 1
ATOM 621 C C . GLU A 1 78 ? -4.167 4.455 20.524 1.00 91.19 78 GLU A C 1
ATOM 623 O O . GLU A 1 78 ? -3.161 4.232 19.854 1.00 91.19 78 GLU A O 1
ATOM 628 N N . GLU A 1 79 ? -5.325 3.849 20.255 1.00 90.81 79 GLU A N 1
ATOM 629 C CA . GLU A 1 79 ? -5.461 2.826 19.216 1.00 90.81 79 GLU A CA 1
ATOM 630 C C . GLU A 1 79 ? -5.402 3.418 17.804 1.00 90.81 79 GLU A C 1
ATOM 632 O O . GLU A 1 79 ? -4.876 2.800 16.872 1.00 90.81 79 GLU A O 1
ATOM 637 N N . LEU A 1 80 ? -5.906 4.644 17.641 1.00 90.31 80 LEU A N 1
ATOM 638 C CA . LEU A 1 80 ? -5.815 5.387 16.386 1.00 90.31 80 LEU A CA 1
ATOM 639 C C . LEU A 1 80 ? -4.373 5.787 16.062 1.00 90.31 80 LEU A C 1
ATOM 641 O O . LEU A 1 80 ? -3.968 5.682 14.905 1.00 90.31 80 LEU A O 1
ATOM 645 N N . GLU A 1 81 ? -3.601 6.216 17.061 1.00 92.56 81 GLU A N 1
ATOM 646 C CA . GLU A 1 81 ? -2.185 6.563 16.902 1.00 92.56 81 GLU A CA 1
ATOM 647 C C . GLU A 1 81 ? -1.376 5.345 16.443 1.00 92.56 81 GLU A C 1
ATOM 649 O O . GLU A 1 81 ? -0.653 5.425 15.449 1.00 92.56 81 GLU A O 1
ATOM 654 N N . VAL A 1 82 ? -1.594 4.182 17.066 1.00 92.69 82 VAL A N 1
ATOM 655 C CA . VAL A 1 82 ? -0.951 2.922 16.662 1.00 92.69 82 VAL A CA 1
ATOM 656 C C . VAL A 1 82 ? -1.309 2.550 15.221 1.00 92.69 82 VAL A C 1
ATOM 658 O O . VAL A 1 82 ? -0.426 2.241 14.417 1.00 92.69 82 VAL A O 1
ATOM 661 N N . LEU A 1 83 ? -2.593 2.599 14.853 1.00 91.19 83 LEU A N 1
ATOM 662 C CA . LEU A 1 83 ? -3.023 2.317 13.480 1.00 91.19 83 LEU A CA 1
ATOM 663 C C . LEU A 1 83 ? -2.396 3.283 12.470 1.00 91.19 83 LEU A C 1
ATOM 665 O O . LEU A 1 83 ? -1.965 2.855 11.395 1.00 91.19 83 LEU A O 1
ATOM 669 N N . PHE A 1 84 ? -2.327 4.569 12.811 1.00 89.12 84 PHE A N 1
ATOM 670 C CA . PHE A 1 84 ? -1.747 5.599 11.960 1.00 89.12 84 PHE A CA 1
ATOM 671 C C . PHE A 1 84 ? -0.244 5.392 11.748 1.00 89.12 84 PHE A C 1
ATOM 673 O O . PHE A 1 84 ? 0.239 5.463 10.614 1.00 89.12 84 PHE A O 1
ATOM 680 N N . GLU A 1 85 ? 0.501 5.075 12.805 1.00 94.25 85 GLU A N 1
ATOM 681 C CA . GLU A 1 85 ? 1.927 4.762 12.711 1.00 94.25 85 GLU A CA 1
ATOM 682 C C . GLU A 1 85 ? 2.178 3.520 11.850 1.00 94.25 85 GLU A C 1
ATOM 684 O O . GLU A 1 85 ? 3.002 3.549 10.929 1.00 94.25 85 GLU A O 1
ATOM 689 N N . LEU A 1 86 ? 1.429 2.437 12.088 1.00 90.81 86 LEU A N 1
ATOM 690 C CA . LEU A 1 86 ? 1.540 1.202 11.310 1.00 90.81 86 LEU A CA 1
ATOM 691 C C . LEU A 1 86 ? 1.234 1.440 9.825 1.00 90.81 86 LEU A C 1
ATOM 693 O O . LEU A 1 86 ? 1.947 0.925 8.959 1.00 90.81 86 LEU A O 1
ATOM 697 N N . ALA A 1 87 ? 0.214 2.244 9.525 1.00 89.56 87 ALA A N 1
ATOM 698 C CA . ALA A 1 87 ? -0.149 2.635 8.167 1.00 89.56 87 ALA A CA 1
ATOM 699 C C . ALA A 1 87 ? 0.949 3.483 7.503 1.00 89.56 87 ALA A C 1
ATOM 701 O O . ALA A 1 87 ? 1.348 3.200 6.372 1.00 89.56 87 ALA A O 1
ATOM 702 N N . THR A 1 88 ? 1.505 4.456 8.227 1.00 88.19 88 THR A N 1
ATOM 703 C CA . THR A 1 88 ? 2.592 5.329 7.750 1.00 88.19 88 THR A CA 1
ATOM 704 C C . THR A 1 88 ? 3.867 4.537 7.442 1.00 88.19 88 THR A C 1
ATOM 706 O O . THR A 1 88 ? 4.564 4.814 6.468 1.00 88.19 88 THR A O 1
ATOM 709 N N . LEU A 1 89 ? 4.154 3.497 8.229 1.00 90.75 89 LEU A N 1
ATOM 710 C CA . LEU A 1 89 ? 5.288 2.588 8.028 1.00 90.75 89 LEU A CA 1
ATOM 711 C C . LEU A 1 89 ? 5.008 1.461 7.012 1.00 90.75 89 LEU A C 1
ATOM 713 O O . LEU A 1 89 ? 5.861 0.585 6.814 1.00 90.75 89 LEU A O 1
ATOM 717 N N . GLY A 1 90 ? 3.821 1.436 6.394 1.00 84.75 90 GLY A N 1
ATOM 718 C CA . GLY A 1 90 ? 3.408 0.418 5.423 1.00 84.75 90 GLY A CA 1
ATOM 719 C C . GLY A 1 90 ? 3.274 -0.991 6.013 1.00 84.75 90 GLY A C 1
ATOM 720 O O . GLY A 1 90 ? 3.393 -1.989 5.299 1.00 84.75 90 GLY A O 1
ATOM 721 N N . ARG A 1 91 ? 3.062 -1.115 7.327 1.00 89.50 91 ARG A N 1
ATOM 722 C CA . ARG A 1 91 ? 2.960 -2.392 8.049 1.00 89.50 91 ARG A CA 1
ATOM 723 C C . ARG A 1 91 ? 1.563 -2.998 7.929 1.00 89.50 91 ARG A C 1
ATOM 725 O O . ARG A 1 91 ? 0.891 -3.270 8.917 1.00 89.50 91 ARG A O 1
ATOM 732 N N . MET A 1 92 ? 1.137 -3.275 6.700 1.00 86.19 92 MET A N 1
ATOM 733 C CA . MET A 1 92 ? -0.254 -3.641 6.392 1.00 86.19 92 MET A CA 1
ATOM 734 C C . MET A 1 92 ? -0.739 -4.923 7.077 1.00 86.19 92 MET A C 1
ATOM 736 O O . MET A 1 92 ? -1.916 -5.025 7.413 1.00 86.19 92 MET A O 1
ATOM 740 N N . ARG A 1 93 ? 0.154 -5.894 7.321 1.00 83.81 93 ARG A N 1
ATOM 741 C CA . ARG A 1 93 ? -0.181 -7.088 8.116 1.00 83.81 93 ARG A CA 1
ATOM 742 C C . ARG A 1 93 ? -0.578 -6.701 9.544 1.00 83.81 93 ARG A C 1
ATOM 744 O O . ARG A 1 93 ? -1.609 -7.146 10.023 1.00 83.81 93 ARG A O 1
ATOM 751 N N . GLN A 1 94 ? 0.201 -5.825 10.171 1.00 88.56 94 GLN A N 1
ATOM 752 C CA . GLN A 1 94 ? -0.041 -5.374 11.541 1.00 88.56 94 GLN A CA 1
ATOM 753 C C . GLN A 1 94 ? -1.259 -4.449 11.624 1.00 88.56 94 GLN A C 1
ATOM 755 O O . GLN A 1 94 ? -2.000 -4.521 12.590 1.00 88.56 94 GLN A O 1
ATOM 760 N N . VAL A 1 95 ? -1.521 -3.637 10.591 1.00 88.62 95 VAL A N 1
ATOM 761 C CA . VAL A 1 95 ? -2.769 -2.855 10.494 1.00 88.62 95 VAL A CA 1
ATOM 762 C C . VAL A 1 95 ? -3.993 -3.777 10.525 1.00 88.62 95 VAL A C 1
ATOM 764 O O . VAL A 1 95 ? -4.957 -3.488 11.223 1.00 88.62 95 VAL A O 1
ATOM 767 N N . ARG A 1 96 ? -3.956 -4.905 9.800 1.00 87.69 96 ARG A N 1
ATOM 768 C CA . ARG A 1 96 ? -5.053 -5.891 9.793 1.00 87.69 96 ARG A CA 1
ATOM 769 C C . ARG A 1 96 ? -5.214 -6.599 11.132 1.00 87.69 96 ARG A C 1
ATOM 771 O O . ARG A 1 96 ? -6.338 -6.779 11.584 1.00 87.69 96 ARG A O 1
ATOM 778 N N . GLU A 1 97 ? -4.103 -6.987 11.747 1.00 90.50 97 GLU A N 1
ATOM 779 C CA . GLU A 1 97 ? -4.099 -7.590 13.085 1.00 90.50 97 GLU A CA 1
ATOM 780 C C . GLU A 1 97 ? -4.716 -6.628 14.095 1.00 90.50 97 GLU A C 1
ATOM 782 O O . GLU A 1 97 ? -5.657 -6.990 14.791 1.00 90.50 97 GLU A O 1
ATOM 787 N N . LYS A 1 98 ? -4.294 -5.362 14.069 1.00 90.25 98 LYS A N 1
ATOM 788 C CA . LYS A 1 98 ? -4.808 -4.345 14.977 1.00 90.25 98 LYS A CA 1
ATOM 789 C C . LYS A 1 98 ? -6.284 -4.017 14.750 1.00 90.25 98 LYS A C 1
ATOM 791 O O . LYS A 1 98 ? -7.018 -3.803 15.705 1.00 90.25 98 LYS A O 1
ATOM 796 N N . ALA A 1 99 ? -6.739 -4.017 13.498 1.00 88.88 99 ALA A N 1
ATOM 797 C CA . ALA A 1 99 ? -8.161 -3.895 13.186 1.00 88.88 99 ALA A CA 1
ATOM 798 C C . ALA A 1 99 ? -8.969 -5.084 13.737 1.00 88.88 99 ALA A C 1
ATOM 800 O O . ALA A 1 99 ? -10.049 -4.872 14.270 1.00 88.88 99 ALA A O 1
ATOM 801 N N . SER A 1 100 ? -8.422 -6.303 13.681 1.00 88.94 100 SER A N 1
ATOM 802 C CA . SER A 1 100 ? -9.073 -7.495 14.248 1.00 88.94 100 SER A CA 1
ATOM 803 C C . SER A 1 100 ? -9.151 -7.413 15.780 1.00 88.94 100 SER A C 1
ATOM 805 O O . SER A 1 100 ? -10.186 -7.709 16.361 1.00 88.94 100 SER A O 1
ATOM 807 N N . GLU A 1 101 ? -8.095 -6.921 16.439 1.00 90.75 101 GLU A N 1
ATOM 808 C CA . GLU A 1 101 ? -8.107 -6.661 17.889 1.00 90.75 101 GLU A CA 1
ATOM 809 C C . GLU A 1 101 ? -9.198 -5.654 18.290 1.00 90.75 101 GLU A C 1
ATOM 811 O O . GLU A 1 101 ? -9.819 -5.798 19.341 1.00 90.75 101 GLU A O 1
ATOM 816 N N . LEU A 1 102 ? -9.462 -4.640 17.457 1.00 89.56 102 LEU A N 1
ATOM 817 C CA . LEU A 1 102 ? -10.534 -3.673 17.709 1.00 89.56 102 LEU A CA 1
ATOM 818 C C . LEU A 1 102 ? -11.925 -4.310 17.628 1.00 89.56 102 LEU A C 1
ATOM 820 O O . LEU A 1 102 ? -12.788 -3.949 18.424 1.00 89.56 102 LEU A O 1
ATOM 824 N N . GLU A 1 103 ? -12.131 -5.254 16.706 1.00 87.94 103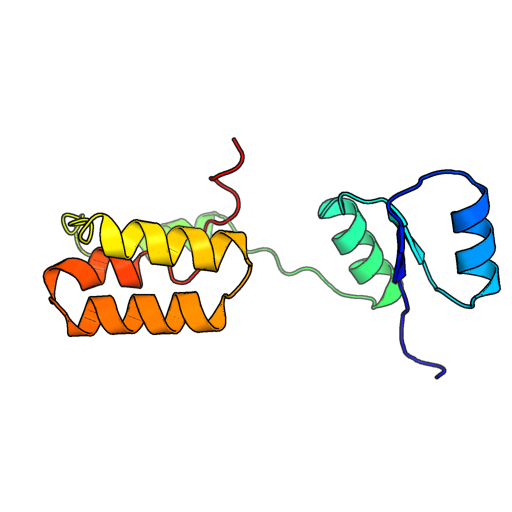 GLU A N 1
ATOM 825 C CA . GLU A 1 103 ? -13.382 -6.019 16.593 1.00 87.94 103 GLU A CA 1
ATOM 826 C C . GLU A 1 103 ? -13.617 -6.895 17.829 1.00 87.94 103 GLU A C 1
ATOM 828 O O . GLU A 1 103 ? -14.741 -6.976 18.320 1.00 87.94 103 GLU A O 1
ATOM 833 N N . GLU A 1 104 ? -12.558 -7.510 18.364 1.00 88.12 104 GLU A N 1
ATOM 834 C CA . GLU A 1 104 ? -12.627 -8.324 19.584 1.00 88.12 104 GLU A CA 1
ATOM 835 C C . GLU A 1 104 ? -12.817 -7.485 20.858 1.00 88.12 104 GLU A C 1
ATOM 837 O O . GLU A 1 104 ? -13.362 -7.977 21.847 1.00 88.12 104 GLU A O 1
ATOM 842 N N . MET A 1 105 ? -12.373 -6.224 20.855 1.00 85.56 105 MET A N 1
ATOM 843 C CA . MET A 1 105 ? -12.444 -5.343 22.022 1.00 85.56 105 MET A CA 1
ATOM 844 C C . MET A 1 105 ? -13.869 -4.868 22.331 1.00 85.56 105 MET A C 1
ATOM 846 O O . MET A 1 105 ? -14.257 -4.826 23.499 1.00 85.56 105 MET A O 1
ATOM 850 N N . ASP A 1 106 ? -14.637 -4.469 21.316 1.00 84.88 106 ASP A N 1
ATOM 851 C CA . ASP A 1 106 ? -16.033 -4.051 21.471 1.00 84.88 106 ASP A CA 1
ATOM 852 C C . ASP A 1 106 ? -16.754 -4.127 20.118 1.00 84.88 106 ASP A C 1
ATOM 854 O O . ASP A 1 106 ? -16.270 -3.596 19.115 1.00 84.88 106 ASP A O 1
ATOM 858 N N . GLU A 1 107 ? -17.952 -4.716 20.099 1.00 83.00 107 GLU A N 1
ATOM 859 C CA . GLU A 1 107 ? -18.778 -4.840 18.893 1.00 83.00 107 GLU A CA 1
ATOM 860 C C . GLU A 1 107 ? -19.068 -3.479 18.235 1.00 83.00 107 GLU A C 1
ATOM 862 O O . GLU A 1 107 ? -19.247 -3.393 17.018 1.00 83.00 107 GLU A O 1
ATOM 867 N N . LYS A 1 108 ? -19.043 -2.380 19.006 1.00 85.00 108 LYS A N 1
ATOM 868 C CA . LYS A 1 108 ? -19.229 -1.020 18.472 1.00 85.00 108 LYS A CA 1
ATOM 869 C C . LYS A 1 108 ? -18.104 -0.560 17.538 1.00 85.00 108 LYS A C 1
ATOM 871 O O . LYS A 1 108 ? -18.302 0.395 16.788 1.00 85.00 108 LYS A O 1
ATOM 876 N N . TYR A 1 109 ? -16.932 -1.198 17.585 1.00 85.06 109 TYR A N 1
ATOM 877 C CA . TYR A 1 109 ? -15.800 -0.888 16.709 1.00 85.06 109 TYR A CA 1
ATOM 878 C C . TYR A 1 109 ? -15.799 -1.710 15.423 1.00 85.06 109 TYR A C 1
ATOM 880 O O . TYR A 1 109 ? -15.059 -1.368 14.503 1.00 85.06 109 TYR A O 1
ATOM 888 N N . ILE A 1 110 ? -16.660 -2.726 15.303 1.00 82.25 110 ILE A N 1
ATOM 889 C CA . ILE A 1 110 ? -16.795 -3.527 14.081 1.00 82.25 110 ILE A CA 1
ATOM 890 C C . ILE A 1 110 ? -17.064 -2.635 12.858 1.00 82.25 110 ILE A C 1
ATOM 892 O O . ILE A 1 110 ? -16.332 -2.751 11.878 1.00 82.25 110 ILE A O 1
ATOM 896 N N .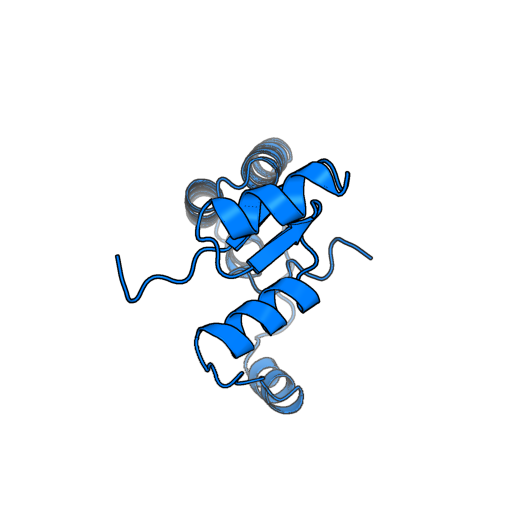 PRO A 1 111 ? -17.992 -1.653 12.887 1.00 82.69 111 PRO A N 1
ATOM 897 C CA . PRO A 1 111 ? -18.171 -0.747 11.755 1.00 82.69 111 PRO A CA 1
ATOM 898 C C . PRO A 1 111 ? -16.905 0.048 11.406 1.00 82.69 111 PRO A C 1
ATOM 900 O O . PRO A 1 111 ? -16.680 0.342 10.238 1.00 82.69 111 PRO A O 1
ATOM 903 N N . PHE A 1 112 ? -16.053 0.386 12.380 1.00 83.88 112 PHE A N 1
ATOM 904 C CA . PHE A 1 112 ? -14.791 1.089 12.134 1.00 83.88 112 PHE A CA 1
ATOM 905 C C . PHE A 1 112 ? -13.724 0.166 11.523 1.00 83.88 112 PHE A C 1
ATOM 907 O O . PHE A 1 112 ? -13.085 0.531 10.535 1.00 83.88 112 PHE A O 1
ATOM 914 N N . ALA A 1 113 ? -13.556 -1.034 12.079 1.00 83.50 113 ALA A N 1
ATOM 915 C CA . ALA A 1 113 ? -12.563 -2.014 11.645 1.00 83.50 113 ALA A CA 1
ATOM 916 C C . ALA A 1 113 ? -12.918 -2.660 10.293 1.00 83.50 113 ALA A C 1
ATOM 918 O O . ALA A 1 113 ? -12.053 -2.832 9.432 1.00 83.50 113 ALA A O 1
ATOM 919 N N . THR A 1 114 ? -14.206 -2.919 10.057 1.00 74.94 114 THR A N 1
ATOM 920 C CA . THR A 1 114 ? -14.711 -3.537 8.828 1.00 74.94 114 THR A CA 1
ATOM 921 C C . THR A 1 114 ? -14.866 -2.533 7.679 1.00 74.94 114 THR A C 1
ATOM 923 O O . THR A 1 114 ? -14.557 -2.884 6.537 1.00 74.94 114 THR A O 1
ATOM 926 N N . LYS A 1 115 ? -15.250 -1.263 7.933 1.00 60.16 115 LYS A N 1
ATOM 927 C CA . LYS A 1 115 ? -15.443 -0.247 6.866 1.00 60.16 115 LYS A CA 1
ATOM 928 C C . LYS A 1 115 ? -14.170 0.063 6.073 1.00 60.16 115 LYS A C 1
ATOM 930 O O . LYS A 1 115 ? -14.224 0.737 5.048 1.00 60.16 115 LYS A O 1
ATOM 935 N N . ARG A 1 116 ? -13.011 -0.455 6.482 1.00 52.50 116 ARG A N 1
ATOM 936 C CA . ARG A 1 116 ? -11.802 -0.415 5.659 1.00 52.50 116 ARG A CA 1
ATOM 937 C C . ARG A 1 116 ? -11.124 -1.766 5.533 1.00 52.50 116 ARG A C 1
ATOM 939 O O . ARG A 1 116 ? -9.924 -1.906 5.761 1.00 52.50 116 ARG A O 1
ATOM 946 N N . ARG A 1 117 ? -11.843 -2.702 4.914 1.00 46.44 117 ARG A N 1
ATOM 947 C CA . ARG A 1 117 ? -11.233 -3.688 4.010 1.00 46.44 117 ARG A CA 1
ATOM 948 C C . ARG A 1 117 ? -10.656 -2.975 2.759 1.00 46.44 117 ARG A C 1
ATOM 950 O O . ARG A 1 117 ? -11.077 -3.198 1.645 1.00 46.44 117 ARG A O 1
ATOM 957 N N . PHE A 1 118 ? -9.687 -2.077 2.964 1.00 47.44 118 PHE A N 1
ATOM 958 C CA . PHE A 1 118 ? -8.764 -1.493 1.972 1.00 47.44 118 PHE A CA 1
ATOM 959 C C . PHE A 1 118 ? -9.300 -0.836 0.684 1.00 47.44 118 PHE A C 1
ATOM 961 O O . PHE A 1 118 ? -8.503 -0.657 -0.230 1.00 47.44 118 PHE A O 1
ATOM 968 N N . GLU A 1 119 ? -10.553 -0.392 0.585 1.00 41.44 119 GLU A N 1
ATOM 969 C CA . GLU A 1 119 ? -11.027 0.147 -0.708 1.00 41.44 119 GLU A CA 1
ATOM 970 C C . GLU A 1 119 ? -10.616 1.598 -1.030 1.00 41.44 119 GLU A C 1
ATOM 972 O O . GLU A 1 119 ? -10.409 1.907 -2.196 1.00 41.44 119 GLU A O 1
ATOM 977 N N . ASN A 1 120 ? -10.329 2.481 -0.062 1.00 41.50 120 ASN A N 1
ATOM 978 C CA . ASN A 1 120 ? -10.139 3.917 -0.373 1.00 41.50 120 ASN A CA 1
ATOM 979 C C . ASN A 1 120 ? -8.804 4.528 0.097 1.00 41.50 120 ASN A C 1
ATOM 981 O O . ASN A 1 120 ? -8.788 5.525 0.820 1.00 41.50 120 ASN A O 1
ATOM 985 N N . TRP A 1 121 ? -7.665 3.997 -0.361 1.00 41.75 121 TRP A N 1
ATOM 986 C CA . TRP A 1 121 ? -6.368 4.700 -0.251 1.00 41.75 121 TRP A CA 1
ATOM 987 C C . TRP A 1 121 ? -6.189 5.841 -1.274 1.00 41.75 121 TRP A C 1
ATOM 989 O O . TRP A 1 121 ? -5.177 6.536 -1.236 1.00 41.75 121 TRP A O 1
ATOM 999 N N . GLN A 1 122 ? -7.161 6.080 -2.165 1.00 41.44 122 GLN A N 1
ATOM 1000 C CA . GLN A 1 122 ? -7.107 7.195 -3.124 1.00 41.44 122 GLN A CA 1
ATOM 1001 C C . GLN A 1 122 ? -7.702 8.513 -2.602 1.00 41.44 122 GLN A C 1
ATOM 1003 O O . GLN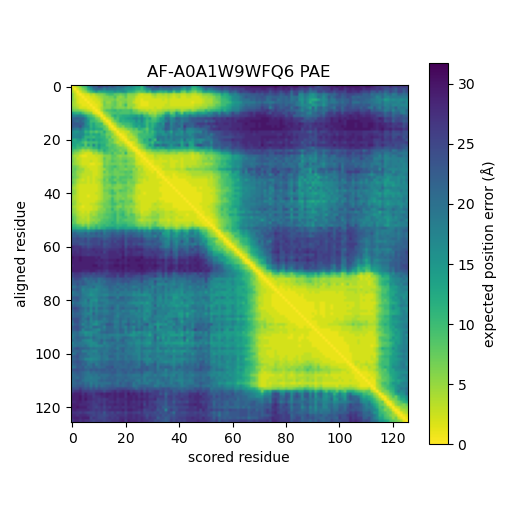 A 1 122 ? -7.352 9.573 -3.112 1.00 41.44 122 GLN A O 1
ATOM 1008 N N . GLU A 1 123 ? -8.553 8.490 -1.573 1.00 39.44 123 GLU A N 1
ATOM 1009 C CA . GLU A 1 123 ? -9.247 9.706 -1.113 1.00 39.44 123 GLU A CA 1
ATOM 1010 C C . GLU A 1 123 ? -8.459 10.533 -0.087 1.00 39.44 123 GLU A C 1
ATOM 1012 O O . GLU A 1 123 ? -8.775 11.698 0.120 1.00 39.44 123 GLU A O 1
ATOM 1017 N N . ALA A 1 124 ? -7.404 9.981 0.523 1.00 33.81 124 ALA A N 1
ATOM 1018 C CA . ALA A 1 124 ? -6.608 10.682 1.540 1.00 33.81 124 ALA A CA 1
ATOM 1019 C C . ALA A 1 124 ? -5.554 11.659 0.968 1.00 33.81 124 ALA A C 1
ATOM 1021 O O . ALA A 1 124 ? -4.813 12.268 1.734 1.00 33.81 124 ALA A O 1
ATOM 1022 N N . LEU A 1 125 ? -5.464 11.797 -0.361 1.00 34.09 125 LEU A N 1
ATOM 1023 C CA . LEU A 1 125 ? -4.513 12.683 -1.051 1.00 34.09 125 LEU A CA 1
ATOM 1024 C C . LEU A 1 125 ? -5.199 13.735 -1.941 1.00 34.09 125 LEU A C 1
ATOM 1026 O O . LEU A 1 125 ? -4.613 14.191 -2.924 1.00 34.09 125 LEU A O 1
ATOM 1030 N N . ARG A 1 126 ? -6.430 14.129 -1.603 1.00 35.78 126 ARG A N 1
ATOM 1031 C CA . ARG A 1 126 ? -7.043 15.350 -2.140 1.00 35.78 126 ARG A CA 1
ATOM 1032 C C . ARG A 1 126 ? -6.961 16.497 -1.150 1.00 35.78 126 ARG A C 1
ATOM 1034 O O . ARG A 1 126 ? -7.204 16.246 0.048 1.00 35.78 126 ARG A O 1
#

Radius of gyration: 20.67 Å; Cα contacts (8 Å, |Δi|>4): 85; chains: 1; bounding box: 52×30×44 Å

Secondary structure (DSSP, 8-state):
--S---EEEES---THHHHHHHHTT-SEEEESSPPHHHHHHHHHHHHTPPP-PPPHHHHHHHGGGS-S----PPPPHHHHHHHHHHHHTT-HHHHHHHHHHHHHH-GGGHHHHHTTSS--SSGGG-

Foldseek 3Di:
DVQDAAEAEEQDPPPVVQVVCVVVVHPYYAYPPGDPVVVVVVCCVNVVDDDDDDDPVVVVVVVVPDPDPLPADDDDPVLVVVLVVCVVVVVVVVNLVSLVVQCVVDVSNCCVSVVPPPDDPPPVPD